Protein AF-A0A6G0UAM4-F1 (afdb_monomer)

Secondary structure (DSSP, 8-state):
-TT--EEEEEEE---TTS--EEEEEEEEHHHHHHHHHHHHTTGGGSTTTTTSPPPHHHHSS-HHHHHTTSSPPPTT--HHHHHHHHHHHHHT-SS-TTGGGHHHHHHHHHHT-SSTTHHHHHHHHHHHHTTS-HHHHHHHHHHHHHHHHHHHTHHHH---HHHHTT-

Nearest PDB structures (foldseek):
  5jd0-assembly2_B  TM=8.316E-01  e=1.879E-05  Homo sapiens
  1f7c-assembly1_A  TM=8.617E-01  e=4.188E-05  Gallus gallus
  5jcp-assembly1_B  TM=8.301E-01  e=3.955E-05  Homo sapiens
  5jcp-assembly2_A  TM=8.315E-01  e=7.858E-05  Homo sapiens
  3msx-assembly1_B  TM=8.524E-01  e=1.173E-04  Homo sapiens

Foldseek 3Di:
DPLADFDWDWDFPPDPPDGDTDIQGRAGPLLVLLLVVCVVQVVLQAACQLNDADDCVQQVDDLVCSRSVVDPDDPPDDRRSSSNSLVVSQVVPPAHLQRPCPVVLVVCCVVQVDPVSVVVNVVVVVVSVVPGDSHSRSNVVSVVVSLVVSQVSCVNRVCHPVNNVVD

Structure (mmCIF, N/CA/C/O backbone):
data_AF-A0A6G0UAM4-F1
#
_entry.id   AF-A0A6G0UAM4-F1
#
loop_
_atom_site.group_PDB
_atom_site.id
_atom_site.type_symbol
_atom_site.label_atom_id
_atom_site.label_alt_id
_atom_site.label_comp_id
_atom_site.label_asym_id
_atom_site.label_entity_id
_atom_site.label_seq_id
_atom_site.pdbx_PDB_ins_code
_atom_site.Cartn_x
_atom_site.Cartn_y
_atom_site.Cartn_z
_atom_site.occupancy
_atom_site.B_iso_or_equiv
_atom_site.auth_seq_id
_atom_site.auth_comp_id
_atom_site.auth_asym_id
_atom_site.auth_atom_id
_atom_site.pdbx_PDB_model_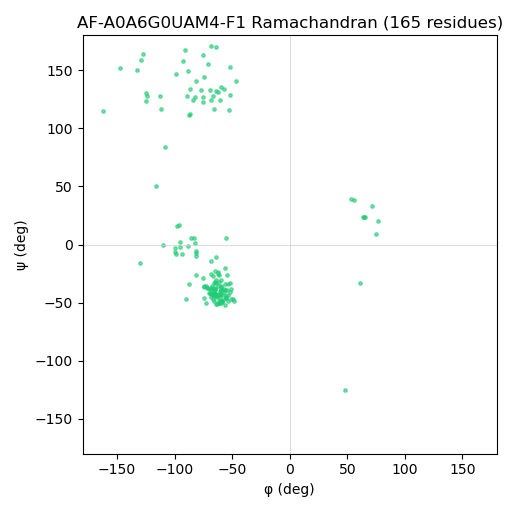num
ATOM 1 N N . MET A 1 1 ? -8.488 10.069 -6.758 1.00 68.19 1 MET A N 1
ATOM 2 C CA . MET A 1 1 ? -8.434 10.306 -5.303 1.00 68.19 1 MET A CA 1
ATOM 3 C C . MET A 1 1 ? -8.886 11.736 -5.017 1.00 68.19 1 MET A C 1
ATOM 5 O O . MET A 1 1 ? -8.127 12.529 -4.487 1.00 68.19 1 MET A O 1
ATOM 9 N N . GLU A 1 2 ? -10.095 12.105 -5.437 1.00 66.69 2 GLU A N 1
ATOM 10 C CA . GLU A 1 2 ? -10.628 13.438 -5.119 1.00 66.69 2 GLU A CA 1
ATOM 11 C C . GLU A 1 2 ? -11.196 13.408 -3.694 1.00 66.69 2 GLU A C 1
ATOM 13 O O . GLU A 1 2 ? -11.809 12.411 -3.313 1.00 66.69 2 GLU A O 1
ATOM 18 N N . ASN A 1 3 ? -10.988 14.481 -2.924 1.00 73.38 3 ASN A N 1
ATOM 19 C CA . ASN A 1 3 ? -11.489 14.657 -1.550 1.00 73.38 3 ASN A CA 1
ATOM 20 C C . ASN A 1 3 ? -10.921 13.692 -0.490 1.00 73.38 3 ASN A C 1
ATOM 22 O O . ASN A 1 3 ? -11.557 13.462 0.534 1.00 73.38 3 ASN A O 1
ATOM 26 N N . VAL A 1 4 ? -9.732 13.129 -0.716 1.00 81.75 4 VAL A N 1
ATOM 27 C CA . VAL A 1 4 ? -8.999 12.364 0.305 1.00 81.75 4 VAL A CA 1
ATOM 28 C C . VAL A 1 4 ? -8.112 13.328 1.090 1.00 81.75 4 VAL A C 1
ATOM 30 O O . VAL A 1 4 ? -7.352 14.084 0.484 1.00 81.75 4 VAL A O 1
ATOM 33 N N . SER A 1 5 ? -8.202 13.316 2.423 1.00 89.88 5 SER A N 1
ATOM 34 C CA . SER A 1 5 ? -7.263 14.057 3.273 1.00 89.88 5 SER A CA 1
ATOM 35 C C . SER A 1 5 ? -5.833 13.568 3.026 1.00 89.88 5 SER A C 1
ATOM 37 O O . SER A 1 5 ? -5.600 12.364 2.913 1.00 89.88 5 SER A O 1
ATOM 39 N N . ALA A 1 6 ? -4.875 14.486 2.898 1.00 92.56 6 ALA A N 1
ATOM 40 C CA . ALA A 1 6 ? -3.519 14.154 2.482 1.00 92.56 6 ALA A CA 1
ATOM 41 C C . ALA A 1 6 ? -2.465 15.070 3.116 1.00 92.56 6 ALA A C 1
ATOM 43 O O . ALA A 1 6 ? -2.733 16.236 3.411 1.00 92.56 6 ALA A O 1
ATOM 44 N N . TYR A 1 7 ? -1.252 14.542 3.281 1.00 92.31 7 TYR A N 1
ATOM 45 C CA . TYR A 1 7 ? -0.114 15.237 3.880 1.00 92.31 7 TYR A CA 1
ATOM 46 C C . TYR A 1 7 ? 1.131 15.142 2.998 1.00 92.31 7 TYR A C 1
ATOM 48 O O . TYR A 1 7 ? 1.265 14.244 2.167 1.00 92.31 7 TYR A O 1
ATOM 56 N N . ASN A 1 8 ? 2.064 16.069 3.202 1.00 93.69 8 ASN A N 1
ATOM 57 C CA . ASN A 1 8 ? 3.419 15.922 2.684 1.00 93.69 8 ASN A CA 1
ATOM 58 C C . ASN A 1 8 ? 4.235 15.121 3.702 1.00 93.69 8 ASN A C 1
ATOM 60 O O . ASN A 1 8 ? 4.161 15.402 4.898 1.00 93.69 8 ASN A O 1
ATOM 64 N N . VAL A 1 9 ? 4.983 14.130 3.229 1.00 92.31 9 VAL A N 1
ATOM 65 C CA . VAL A 1 9 ? 5.757 13.213 4.067 1.00 92.31 9 VAL A CA 1
ATOM 66 C C . VAL A 1 9 ? 7.202 13.234 3.610 1.00 92.31 9 VAL A C 1
ATOM 68 O O . VAL A 1 9 ? 7.489 12.943 2.451 1.00 92.31 9 VAL A O 1
ATOM 71 N N . ASP A 1 10 ? 8.102 13.550 4.529 1.00 91.44 10 ASP A N 1
ATOM 72 C CA . ASP A 1 10 ? 9.537 13.457 4.302 1.00 91.44 10 ASP A CA 1
ATOM 73 C C . ASP A 1 10 ? 9.996 12.013 4.514 1.00 91.44 10 ASP A C 1
ATOM 75 O O . ASP A 1 10 ? 9.715 11.400 5.544 1.00 91.44 10 ASP A O 1
ATOM 79 N N . VAL A 1 11 ? 10.687 11.464 3.520 1.00 84.19 11 VAL A N 1
ATOM 80 C CA . VAL A 1 11 ? 11.202 10.095 3.514 1.00 84.19 11 VAL A CA 1
ATOM 81 C C . VAL A 1 11 ? 12.706 10.151 3.270 1.00 84.19 11 VAL A C 1
ATOM 83 O O . VAL A 1 11 ? 13.157 10.778 2.313 1.00 84.19 11 VAL A O 1
ATOM 86 N N . ASP A 1 12 ? 13.489 9.496 4.123 1.00 81.12 12 ASP A N 1
ATOM 87 C CA . ASP A 1 12 ? 14.935 9.354 3.922 1.00 81.12 12 ASP A CA 1
ATOM 88 C C . ASP A 1 12 ? 15.202 8.314 2.833 1.00 81.12 12 ASP A C 1
ATOM 90 O O . ASP A 1 12 ? 14.771 7.178 2.974 1.00 81.12 12 ASP A O 1
ATOM 94 N N . THR A 1 13 ? 15.906 8.642 1.751 1.00 70.38 13 THR A N 1
ATOM 95 C CA . THR A 1 13 ? 16.193 7.670 0.688 1.00 70.38 13 THR A CA 1
ATOM 96 C C . THR A 1 13 ? 17.373 6.745 0.975 1.00 70.38 13 THR A C 1
ATOM 98 O O . THR A 1 13 ? 17.512 5.757 0.262 1.00 70.38 13 THR A O 1
ATOM 101 N N . GLY A 1 14 ? 18.164 6.984 2.026 1.00 58.97 14 GLY A N 1
ATOM 102 C CA . GLY A 1 14 ? 19.171 6.035 2.512 1.00 58.97 14 GLY A CA 1
ATOM 103 C C . GLY A 1 14 ? 20.314 5.715 1.538 1.00 58.97 14 GLY A C 1
ATOM 104 O O . GLY A 1 14 ? 20.935 4.660 1.666 1.00 58.97 14 GLY A O 1
ATOM 105 N N . ASP A 1 15 ? 20.628 6.591 0.576 1.00 53.81 15 ASP A N 1
ATOM 106 C CA . ASP A 1 15 ? 21.776 6.364 -0.308 1.00 53.81 15 ASP A CA 1
ATOM 107 C C . ASP A 1 15 ? 23.092 6.442 0.484 1.00 53.81 15 ASP A C 1
ATOM 109 O O . ASP A 1 15 ? 23.377 7.418 1.182 1.00 53.81 15 ASP A O 1
ATOM 113 N N . SER A 1 16 ? 23.911 5.393 0.341 1.00 54.56 16 SER A N 1
ATOM 114 C CA . SER A 1 16 ? 25.075 5.005 1.169 1.00 54.56 16 SER A CA 1
ATOM 115 C C . SER A 1 16 ? 26.205 6.035 1.378 1.00 54.56 16 SER A C 1
ATOM 117 O O . SER A 1 16 ? 27.229 5.708 1.981 1.00 54.56 16 SER A O 1
ATOM 119 N N . LYS A 1 17 ? 26.061 7.280 0.913 1.00 56.09 17 LYS A N 1
ATOM 120 C CA . LYS A 1 17 ? 27.040 8.362 1.119 1.00 56.09 17 LYS A CA 1
ATOM 121 C C . LYS A 1 17 ? 26.455 9.677 1.645 1.00 56.09 17 LYS A C 1
ATOM 123 O O . LYS A 1 17 ? 27.224 10.471 2.176 1.00 56.09 17 LYS A O 1
ATOM 128 N N . THR A 1 18 ? 25.139 9.888 1.578 1.00 55.47 18 THR A N 1
ATOM 129 C CA . THR A 1 18 ? 24.443 11.070 2.121 1.00 55.47 18 THR A CA 1
ATOM 130 C C . THR A 1 18 ? 22.952 10.757 2.247 1.00 55.47 18 THR A C 1
ATOM 132 O O . THR A 1 18 ? 22.288 10.587 1.224 1.00 55.47 18 THR A O 1
ATOM 135 N N . SER A 1 19 ? 22.425 10.721 3.479 1.00 56.81 19 SER A N 1
ATOM 136 C CA . SER A 1 19 ? 20.974 10.698 3.728 1.00 56.81 19 SER A CA 1
ATOM 137 C C . SER A 1 19 ? 20.346 11.867 2.970 1.00 56.81 19 SER A C 1
ATOM 139 O O . SER A 1 19 ? 20.702 13.029 3.185 1.00 56.81 19 SER A O 1
ATOM 141 N N . SER A 1 20 ? 19.506 11.539 1.993 1.00 74.44 20 SER A N 1
ATOM 142 C CA . SER A 1 20 ? 18.814 12.511 1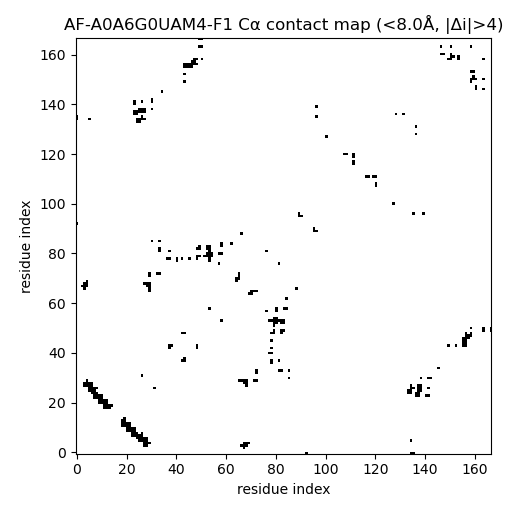.158 1.00 74.44 20 SER A CA 1
ATOM 143 C C . SER A 1 20 ? 17.341 12.416 1.506 1.00 74.44 20 SER A C 1
ATOM 145 O O . SER A 1 20 ? 16.718 11.372 1.343 1.00 74.44 20 SER A O 1
ATOM 147 N N . ILE A 1 21 ? 16.788 13.504 2.032 1.00 82.44 21 ILE A N 1
ATOM 148 C CA . ILE A 1 21 ? 15.369 13.572 2.369 1.00 82.44 21 ILE A CA 1
ATOM 149 C C . ILE A 1 21 ? 14.598 13.936 1.101 1.00 82.44 21 ILE A C 1
ATOM 151 O O . ILE A 1 21 ? 14.871 14.959 0.470 1.00 82.44 21 ILE A O 1
ATOM 155 N N . VAL A 1 22 ? 13.622 13.107 0.740 1.00 86.06 22 VAL A N 1
ATOM 156 C CA . VAL A 1 22 ? 12.679 13.362 -0.350 1.00 86.06 22 VAL A CA 1
ATOM 157 C C . VAL A 1 22 ? 11.286 13.552 0.232 1.00 86.06 22 VAL A C 1
ATOM 159 O O . VAL A 1 22 ? 10.782 12.699 0.957 1.00 86.06 22 VAL A O 1
ATOM 162 N N . THR A 1 23 ? 10.634 14.656 -0.126 1.00 91.88 23 THR A N 1
ATOM 163 C CA . THR A 1 23 ? 9.248 14.918 0.274 1.00 91.88 23 THR A CA 1
ATOM 164 C C . THR A 1 23 ? 8.274 14.304 -0.729 1.00 91.88 23 THR A C 1
ATOM 166 O O . THR A 1 23 ? 8.130 14.788 -1.857 1.00 91.88 23 THR A O 1
ATOM 169 N N . LEU A 1 24 ? 7.543 13.277 -0.305 1.00 91.69 24 LEU A N 1
ATOM 170 C CA . LEU A 1 24 ? 6.359 12.785 -1.000 1.00 91.69 24 LEU A CA 1
ATOM 171 C C . LEU A 1 24 ? 5.196 13.745 -0.747 1.00 91.69 24 LEU A C 1
ATOM 173 O O . LEU A 1 24 ? 4.883 14.068 0.397 1.00 91.69 24 LEU A O 1
ATOM 177 N N . ARG A 1 25 ? 4.549 14.215 -1.813 1.00 93.56 25 ARG A N 1
ATOM 178 C CA . ARG A 1 25 ? 3.453 15.188 -1.717 1.00 93.56 25 ARG A CA 1
ATOM 179 C C . ARG A 1 25 ? 2.094 14.511 -1.805 1.00 93.56 25 ARG A C 1
ATOM 181 O O . ARG A 1 25 ? 1.939 13.552 -2.553 1.00 93.56 25 ARG A O 1
ATOM 188 N N . GLU A 1 26 ? 1.112 15.064 -1.096 1.00 94.50 26 GLU A N 1
ATOM 189 C CA . GLU A 1 26 ? -0.288 14.608 -1.120 1.00 94.50 26 GLU A CA 1
ATOM 190 C C . GLU A 1 26 ? -0.465 13.102 -0.831 1.00 94.50 26 GLU A C 1
ATOM 192 O O . GLU A 1 26 ? -1.313 12.431 -1.425 1.00 94.50 26 GLU A O 1
ATOM 197 N N . VAL A 1 27 ? 0.313 12.561 0.105 1.00 95.88 27 VAL A N 1
ATOM 198 C CA . VAL A 1 27 ? 0.149 11.185 0.579 1.00 95.88 27 VAL A CA 1
ATOM 199 C C . VAL A 1 27 ? -1.170 11.080 1.360 1.00 95.88 27 VAL A C 1
ATOM 201 O O . VAL A 1 27 ? -1.348 11.832 2.322 1.00 95.88 27 VAL A O 1
ATOM 204 N N . PRO A 1 28 ? -2.090 10.165 0.998 1.00 95.94 28 PRO A N 1
ATOM 205 C CA . PRO A 1 28 ? -3.337 9.953 1.731 1.00 95.94 28 PRO A CA 1
ATOM 206 C C . PRO A 1 28 ? -3.119 9.734 3.232 1.00 95.94 28 PRO A C 1
ATOM 208 O O . PRO A 1 28 ? -2.356 8.850 3.632 1.00 95.94 28 PRO A O 1
ATOM 211 N N . SER A 1 29 ? -3.834 10.492 4.065 1.00 95.44 29 SER A N 1
ATOM 212 C CA . SER A 1 29 ? -3.746 10.423 5.529 1.00 95.44 29 SER A CA 1
ATOM 213 C C . SER A 1 29 ? -4.021 9.019 6.060 1.00 95.44 29 SER A C 1
ATOM 215 O O . SER A 1 29 ? -3.316 8.550 6.950 1.00 95.44 29 SER A O 1
ATOM 217 N N . PHE A 1 30 ? -4.985 8.321 5.452 1.00 96.06 30 PHE A N 1
ATOM 218 C CA . PHE A 1 30 ? -5.298 6.930 5.757 1.00 96.06 30 PHE A CA 1
ATOM 219 C C . PHE A 1 30 ? -4.074 6.015 5.632 1.00 96.06 30 PHE A C 1
ATOM 221 O O . PHE A 1 30 ? -3.854 5.187 6.509 1.00 96.06 30 PHE A O 1
ATOM 228 N N . LEU A 1 31 ? -3.264 6.152 4.573 1.00 97.38 31 LEU A N 1
ATOM 229 C CA . LEU A 1 31 ? -2.083 5.302 4.392 1.00 97.38 31 LEU A CA 1
ATOM 230 C C . LEU A 1 31 ? -1.054 5.565 5.491 1.00 97.38 31 LEU A C 1
ATOM 232 O O . LEU A 1 31 ? -0.510 4.617 6.049 1.00 97.38 31 LEU A O 1
ATOM 236 N N . ILE A 1 32 ? -0.840 6.834 5.840 1.00 96.75 32 ILE A N 1
ATOM 237 C CA . ILE A 1 32 ? 0.078 7.228 6.915 1.00 96.75 32 ILE A CA 1
ATOM 238 C C . ILE A 1 32 ? -0.383 6.639 8.252 1.00 96.75 32 ILE A C 1
ATOM 240 O O . ILE A 1 32 ? 0.409 6.014 8.956 1.00 96.75 32 ILE A O 1
ATOM 244 N N . GLU A 1 33 ? -1.666 6.782 8.592 1.00 97.06 33 GLU A N 1
ATOM 245 C CA . GLU A 1 33 ? -2.232 6.222 9.822 1.00 97.06 33 GLU A CA 1
ATOM 246 C C . GLU A 1 33 ? -2.167 4.688 9.833 1.00 97.06 33 GLU A C 1
ATOM 248 O O . GLU A 1 33 ? -1.756 4.089 10.828 1.00 97.06 33 GLU A O 1
ATOM 253 N N . ALA A 1 34 ? -2.537 4.043 8.725 1.00 97.62 34 ALA A N 1
ATOM 254 C CA . ALA A 1 34 ? -2.565 2.591 8.597 1.00 97.62 34 ALA A CA 1
ATOM 255 C C . ALA A 1 34 ? -1.177 1.987 8.791 1.00 97.62 34 ALA A C 1
ATOM 257 O O . ALA A 1 34 ? -1.001 1.086 9.613 1.00 97.62 34 ALA A O 1
ATOM 258 N N . PHE A 1 35 ? -0.180 2.507 8.081 1.00 97.69 35 PHE A N 1
ATOM 259 C CA . PHE A 1 35 ? 1.181 2.023 8.214 1.00 97.69 35 PHE A CA 1
ATOM 260 C C . PHE A 1 35 ? 1.763 2.370 9.595 1.00 97.69 35 PHE A C 1
ATOM 262 O O . PHE A 1 35 ? 2.281 1.472 10.257 1.00 97.69 35 PHE A O 1
ATOM 269 N N . SER A 1 36 ? 1.549 3.588 10.121 1.00 96.44 36 SER A N 1
ATOM 270 C CA . SER A 1 36 ? 1.896 3.951 11.512 1.00 96.44 36 SER A CA 1
ATOM 271 C C . SER A 1 36 ? 1.371 2.927 12.523 1.00 96.44 36 SER A C 1
ATOM 273 O O . SER A 1 36 ? 2.118 2.428 13.368 1.00 96.44 36 SER A O 1
ATOM 275 N N . ARG A 1 37 ? 0.101 2.531 12.392 1.00 97.19 37 ARG A N 1
ATOM 276 C CA . ARG A 1 37 ? -0.524 1.507 13.235 1.00 97.19 37 ARG A CA 1
ATOM 277 C C . ARG A 1 37 ? 0.097 0.126 13.052 1.00 97.19 37 ARG A C 1
ATOM 279 O O . ARG A 1 37 ? 0.235 -0.577 14.049 1.00 97.19 37 ARG A O 1
ATOM 286 N N . ILE A 1 38 ? 0.476 -0.264 11.834 1.00 97.38 38 ILE A N 1
ATOM 287 C CA . ILE A 1 38 ? 1.186 -1.526 11.580 1.00 97.38 38 ILE A CA 1
ATOM 288 C C . ILE A 1 38 ? 2.506 -1.555 12.360 1.00 97.38 38 ILE A C 1
ATOM 290 O O . ILE A 1 38 ? 2.734 -2.518 13.091 1.00 97.38 38 ILE A O 1
ATOM 294 N N . TRP A 1 39 ? 3.335 -0.508 12.288 1.00 95.94 39 TRP A N 1
ATOM 295 C CA . TRP A 1 39 ? 4.598 -0.474 13.040 1.00 95.94 39 TRP A CA 1
ATOM 296 C C . TRP A 1 39 ? 4.381 -0.434 14.555 1.00 95.94 39 TRP A C 1
ATOM 298 O O . TRP A 1 39 ? 5.046 -1.169 15.279 1.00 95.94 39 TRP A O 1
ATOM 308 N N . CYS A 1 40 ? 3.406 0.336 15.052 1.00 96.56 40 CYS A N 1
ATOM 309 C CA . CYS A 1 40 ? 3.077 0.352 16.484 1.00 96.56 40 CYS A CA 1
ATOM 310 C C . CYS A 1 40 ? 2.593 -1.003 17.026 1.00 96.56 40 CYS A C 1
ATOM 312 O O . CYS A 1 40 ? 2.655 -1.229 18.232 1.00 96.56 40 CYS A O 1
ATOM 314 N N . LEU A 1 41 ? 2.070 -1.880 16.167 1.00 96.25 41 LEU A N 1
ATOM 315 C CA . LEU A 1 41 ? 1.601 -3.220 16.524 1.00 96.25 41 LEU A CA 1
ATOM 316 C C . LEU A 1 41 ? 2.654 -4.311 16.265 1.00 96.25 41 LEU A C 1
ATOM 318 O O . LEU A 1 41 ? 2.291 -5.485 16.204 1.00 96.25 41 LEU A O 1
ATOM 322 N N . ASP A 1 42 ? 3.929 -3.946 16.089 1.00 94.31 42 ASP A N 1
ATOM 323 C CA . ASP A 1 42 ? 5.009 -4.874 15.726 1.00 94.31 42 ASP A CA 1
ATOM 324 C C . ASP A 1 42 ? 4.707 -5.665 14.433 1.00 94.31 42 ASP A C 1
ATOM 326 O O . ASP A 1 42 ? 5.031 -6.847 14.304 1.00 94.31 42 ASP A O 1
ATOM 330 N N . GLY A 1 43 ? 4.083 -5.014 13.444 1.00 91.38 43 GLY A N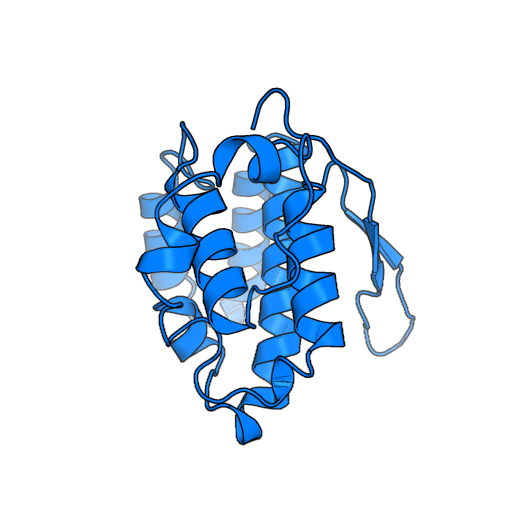 1
ATOM 331 C CA . GLY A 1 43 ? 3.644 -5.643 12.197 1.00 91.38 43 GLY A CA 1
ATOM 332 C C . GLY A 1 43 ? 4.738 -6.405 11.448 1.00 91.38 43 GLY A C 1
ATOM 333 O O . GLY A 1 43 ? 4.461 -7.470 10.903 1.00 91.38 43 GLY A O 1
ATOM 334 N N . CYS A 1 44 ? 5.989 -5.939 11.502 1.00 89.44 44 CYS A N 1
ATOM 335 C CA . CYS A 1 44 ? 7.136 -6.619 10.888 1.00 89.44 44 CYS A CA 1
ATOM 336 C C . CYS A 1 44 ? 7.443 -7.997 11.505 1.00 89.44 44 CYS A C 1
ATOM 338 O O . CYS A 1 44 ? 8.220 -8.758 10.950 1.00 89.44 44 CYS A O 1
ATOM 340 N N . LYS A 1 45 ? 6.836 -8.366 12.638 1.00 92.44 45 LYS A N 1
ATOM 341 C CA . LYS A 1 45 ? 6.970 -9.705 13.239 1.00 92.44 45 LYS A CA 1
ATOM 342 C C . LYS A 1 45 ? 5.780 -10.615 12.929 1.00 92.44 45 LYS A C 1
ATOM 344 O O . LYS A 1 45 ? 5.763 -11.773 13.343 1.00 92.44 45 LYS A O 1
ATOM 349 N N . ILE A 1 46 ? 4.763 -10.105 12.234 1.00 95.69 46 ILE A N 1
ATOM 350 C CA . ILE A 1 46 ? 3.521 -10.829 11.971 1.00 95.69 46 ILE A CA 1
ATOM 351 C C . ILE A 1 46 ? 3.658 -11.674 10.706 1.00 95.69 46 ILE A C 1
ATOM 353 O O . ILE A 1 46 ? 3.723 -11.170 9.587 1.00 95.69 46 ILE A O 1
ATOM 357 N N . GLU A 1 47 ? 3.641 -12.991 10.891 1.00 95.31 47 GLU A N 1
ATOM 358 C CA . GLU A 1 47 ? 3.796 -13.968 9.817 1.00 95.31 47 GLU A CA 1
ATOM 359 C C . GLU A 1 47 ? 2.698 -13.851 8.747 1.00 95.31 47 GLU A C 1
ATOM 361 O O . GLU A 1 47 ? 1.499 -13.973 9.028 1.00 95.31 47 GLU A O 1
ATOM 366 N N . GLY A 1 48 ? 3.109 -13.680 7.488 1.00 94.75 48 GLY A N 1
ATOM 367 C CA . GLY A 1 48 ? 2.198 -13.497 6.363 1.00 94.75 48 GLY A CA 1
ATOM 368 C C . GLY A 1 48 ? 1.487 -12.142 6.354 1.00 94.75 48 GLY A C 1
ATOM 369 O O . GLY A 1 48 ? 0.329 -12.083 5.933 1.00 94.75 48 GLY A O 1
ATOM 370 N N . ILE A 1 49 ? 2.136 -11.073 6.832 1.00 96.44 49 ILE A N 1
ATOM 371 C CA . ILE A 1 49 ? 1.683 -9.686 6.640 1.00 96.44 49 ILE A CA 1
ATOM 372 C C . ILE A 1 49 ? 1.300 -9.439 5.166 1.00 96.44 49 ILE A C 1
ATOM 374 O O . ILE A 1 49 ? 1.923 -9.984 4.262 1.00 96.44 49 ILE A O 1
ATOM 378 N N . PHE A 1 50 ? 0.224 -8.690 4.909 1.00 96.38 50 PHE A N 1
ATOM 379 C CA . PHE A 1 50 ? -0.415 -8.519 3.588 1.00 96.38 50 PHE A CA 1
ATOM 380 C C . PHE A 1 50 ? -0.987 -9.780 2.902 1.00 96.38 50 PHE A C 1
ATOM 382 O O . PHE A 1 50 ? -2.033 -9.674 2.258 1.00 96.38 50 PHE A O 1
ATOM 389 N N . ARG A 1 51 ? -0.392 -10.968 3.074 1.00 96.25 51 ARG A N 1
ATOM 390 C CA . ARG A 1 51 ? -0.878 -12.244 2.512 1.00 96.25 51 ARG A CA 1
ATOM 391 C C . ARG A 1 51 ? -2.124 -12.764 3.219 1.00 96.25 51 ARG A C 1
ATOM 393 O O . ARG A 1 51 ? -3.080 -13.161 2.564 1.00 96.25 51 ARG A O 1
ATOM 400 N N . LYS A 1 52 ? -2.100 -12.834 4.553 1.00 95.12 52 LYS A N 1
ATOM 401 C CA . LYS A 1 52 ? -3.242 -13.317 5.342 1.00 95.12 52 LYS A CA 1
ATOM 402 C C . LYS A 1 52 ? -4.307 -12.221 5.411 1.00 95.12 52 LYS A C 1
ATOM 404 O O . LYS A 1 52 ? -3.992 -11.069 5.708 1.00 95.12 52 LYS A O 1
ATOM 409 N N . GLU A 1 53 ? -5.557 -12.599 5.164 1.00 92.31 53 GLU A N 1
ATOM 410 C CA . GLU A 1 53 ? -6.695 -11.687 5.273 1.00 92.31 53 GLU A CA 1
ATOM 411 C C . GLU A 1 53 ? -7.057 -11.398 6.731 1.00 92.31 53 GLU A C 1
ATOM 413 O O . GLU A 1 53 ? -7.005 -12.275 7.599 1.00 92.31 53 GLU A O 1
ATOM 418 N N . GLY A 1 54 ? -7.471 -10.158 6.987 1.00 91.00 54 GLY A N 1
ATOM 419 C CA . GLY A 1 54 ? -8.125 -9.777 8.229 1.00 91.00 54 GLY A CA 1
ATOM 420 C C . GLY A 1 54 ? -9.473 -10.470 8.422 1.00 91.00 54 GLY A C 1
ATOM 421 O O . GLY A 1 54 ? -10.043 -11.086 7.518 1.00 91.00 54 GLY A O 1
ATOM 422 N N . ALA A 1 55 ? -10.031 -10.341 9.622 1.00 90.88 55 ALA A N 1
ATOM 423 C CA . ALA A 1 55 ? -11.336 -10.907 9.919 1.00 90.88 55 ALA A CA 1
ATOM 424 C C . ALA A 1 55 ? -12.413 -10.201 9.090 1.00 90.88 55 ALA A C 1
ATOM 426 O O . ALA A 1 55 ? -12.692 -9.020 9.305 1.00 90.88 55 ALA A O 1
ATOM 427 N N . ALA A 1 56 ? -13.081 -10.950 8.209 1.00 85.06 56 ALA A N 1
ATOM 428 C CA . ALA A 1 56 ? -14.129 -10.422 7.336 1.00 85.06 56 ALA A CA 1
ATOM 429 C C . ALA A 1 56 ? -15.200 -9.635 8.109 1.00 85.06 56 ALA A C 1
ATOM 431 O O . ALA A 1 56 ? -15.636 -8.588 7.653 1.00 85.06 56 ALA A O 1
ATOM 432 N N . ALA A 1 57 ? -15.578 -10.082 9.311 1.00 83.00 57 ALA A N 1
ATOM 433 C CA . ALA A 1 57 ? -16.541 -9.373 10.155 1.00 83.00 57 ALA A CA 1
ATOM 434 C C . ALA A 1 57 ? -16.102 -7.944 10.536 1.00 83.00 57 ALA A C 1
ATOM 436 O O . ALA A 1 57 ? -16.956 -7.081 10.703 1.00 83.00 57 ALA A O 1
ATOM 437 N N . ARG A 1 58 ? -14.791 -7.681 10.660 1.00 83.19 58 ARG A N 1
ATOM 438 C CA . ARG A 1 58 ? -14.245 -6.346 10.957 1.00 83.19 58 ARG A CA 1
ATOM 439 C C . ARG A 1 58 ? -14.002 -5.523 9.695 1.00 83.19 58 ARG A C 1
ATOM 441 O O . ARG A 1 58 ? -14.169 -4.313 9.725 1.00 83.19 58 ARG A O 1
ATOM 448 N N . THR A 1 59 ? -13.622 -6.159 8.588 1.00 81.50 59 THR A N 1
ATOM 449 C CA . THR A 1 59 ? -13.131 -5.451 7.394 1.00 81.50 59 THR A CA 1
ATOM 450 C C . THR A 1 59 ? -14.205 -5.142 6.343 1.00 81.50 59 THR A C 1
ATOM 452 O O . THR A 1 59 ? -13.922 -4.408 5.388 1.00 81.50 59 THR A O 1
ATOM 455 N N . LYS A 1 60 ? -15.430 -5.671 6.494 1.00 77.12 60 LYS A N 1
ATOM 456 C CA . LYS A 1 60 ? -16.495 -5.610 5.474 1.00 77.12 60 LYS A CA 1
ATOM 457 C C . LYS A 1 60 ? -17.132 -4.230 5.301 1.00 77.12 60 LYS A C 1
ATOM 459 O O . LYS A 1 60 ? -17.439 -3.854 4.169 1.00 77.12 60 LYS A O 1
ATOM 464 N N . GLU A 1 61 ? -17.291 -3.460 6.371 1.00 78.44 61 GLU A N 1
ATOM 465 C CA . GLU A 1 61 ? -18.082 -2.220 6.378 1.00 78.44 61 GLU A CA 1
ATOM 466 C C . GLU A 1 61 ? -17.286 -1.023 6.921 1.00 78.44 61 GLU A C 1
ATOM 468 O O . GLU A 1 61 ? -16.224 -1.191 7.514 1.00 78.44 61 GLU A O 1
ATOM 473 N N . GLY A 1 62 ? -17.784 0.193 6.674 1.00 79.19 62 GLY A N 1
ATOM 474 C CA . GLY A 1 62 ? -17.264 1.421 7.292 1.00 79.19 62 GLY A CA 1
ATOM 475 C C . GLY A 1 62 ? -15.931 1.953 6.754 1.00 79.19 62 GLY A C 1
ATOM 476 O O . GLY A 1 62 ? -15.379 2.882 7.328 1.00 79.19 62 GLY A O 1
ATOM 477 N N . SER A 1 63 ? -15.399 1.413 5.653 1.00 83.94 63 SER A N 1
ATOM 478 C CA . SER A 1 63 ? -14.060 1.797 5.186 1.00 83.94 63 SER A CA 1
ATOM 479 C C . SER A 1 63 ? -13.994 3.175 4.515 1.00 83.94 63 SER A C 1
ATOM 481 O O . SER A 1 63 ? -12.959 3.823 4.577 1.00 83.94 63 SER A O 1
ATOM 483 N N . LEU A 1 64 ? -15.075 3.650 3.880 1.00 88.50 64 LEU A N 1
ATOM 484 C CA . LEU A 1 64 ? -15.050 4.900 3.103 1.00 88.50 64 LEU A CA 1
ATOM 485 C C . LEU A 1 64 ? -14.768 6.154 3.952 1.00 88.50 64 LEU A C 1
ATOM 487 O O . LEU A 1 64 ? -13.851 6.885 3.580 1.00 88.50 64 LEU A O 1
ATOM 491 N N . PRO A 1 65 ? -15.471 6.418 5.076 1.00 91.00 65 PRO A N 1
ATOM 492 C CA . PRO A 1 65 ? -15.147 7.562 5.934 1.00 91.00 65 PRO A CA 1
ATOM 493 C C . PRO A 1 65 ? -13.682 7.558 6.381 1.00 91.00 65 PRO A C 1
ATOM 495 O O . PRO A 1 65 ? -13.028 8.598 6.354 1.00 91.00 65 PRO A O 1
ATOM 498 N N . VAL A 1 66 ? -13.141 6.378 6.692 1.00 92.69 66 VAL A N 1
ATOM 499 C CA . VAL A 1 66 ? -11.736 6.212 7.077 1.00 92.69 66 VAL A CA 1
ATOM 500 C C . VAL A 1 66 ? -10.790 6.482 5.905 1.00 92.69 66 VAL A C 1
ATOM 502 O O . VAL A 1 66 ? -9.826 7.227 6.046 1.00 92.69 66 VAL A O 1
ATOM 505 N N . PHE A 1 67 ? -11.081 5.953 4.716 1.00 92.75 67 PHE A N 1
ATOM 506 C CA . PHE A 1 67 ? -10.267 6.158 3.511 1.00 92.75 67 PHE A CA 1
ATOM 507 C C . PHE A 1 67 ? -10.185 7.625 3.081 1.00 92.75 67 PHE A C 1
ATOM 509 O O . PHE A 1 67 ? -9.162 8.044 2.543 1.00 92.75 67 PHE A O 1
ATOM 516 N N . PHE A 1 68 ? -11.239 8.407 3.322 1.00 90.06 68 PHE A N 1
ATOM 517 C CA . PHE A 1 68 ? -11.237 9.852 3.082 1.00 90.06 68 PHE A CA 1
ATOM 518 C C . PHE A 1 68 ? -10.588 10.657 4.222 1.00 90.06 68 PHE A C 1
ATOM 520 O O . PHE A 1 68 ? -10.367 11.858 4.066 1.00 90.06 68 PHE A O 1
ATOM 527 N N . GLY A 1 69 ? -10.249 10.012 5.342 1.00 89.50 69 GLY A N 1
ATOM 528 C CA . GLY A 1 69 ? -9.690 10.652 6.533 1.00 89.50 69 GLY A CA 1
ATOM 529 C C . GLY A 1 69 ? -10.724 11.395 7.383 1.00 89.50 69 GLY A C 1
ATOM 530 O O . GLY A 1 69 ? -10.351 12.280 8.148 1.00 89.50 69 GLY A O 1
ATOM 531 N N . ALA A 1 70 ? -12.013 11.076 7.233 1.00 90.75 70 ALA A N 1
ATOM 532 C CA . ALA A 1 70 ? -13.095 11.633 8.045 1.00 90.75 70 ALA A CA 1
ATOM 533 C C . ALA A 1 70 ? -13.240 10.918 9.401 1.00 90.75 70 ALA A C 1
ATOM 535 O O . ALA A 1 70 ? -13.706 11.518 10.366 1.00 90.75 70 ALA A O 1
ATOM 536 N N . GLU A 1 71 ? -12.824 9.654 9.478 1.00 93.00 71 GLU A N 1
ATOM 537 C CA . GLU A 1 71 ? -12.821 8.846 10.700 1.00 93.00 71 GLU A CA 1
ATOM 538 C C . GLU A 1 71 ? -11.467 8.140 10.874 1.00 93.00 71 GLU A C 1
ATOM 540 O O . GLU A 1 71 ? -10.819 7.824 9.876 1.00 93.00 71 GLU A O 1
ATOM 545 N N . PRO A 1 72 ? -11.023 7.877 12.116 1.00 93.12 72 PRO A N 1
ATOM 546 C CA . PRO A 1 72 ? -9.800 7.121 12.362 1.00 93.12 72 PRO A CA 1
ATOM 547 C C . PRO A 1 72 ? -10.004 5.620 12.124 1.00 93.12 72 PRO A C 1
ATOM 549 O O . PRO A 1 72 ? -11.125 5.103 12.169 1.00 93.12 72 PRO A O 1
ATOM 552 N N . ILE A 1 73 ? -8.906 4.882 11.975 1.00 94.38 73 ILE A N 1
ATOM 553 C CA . ILE A 1 73 ? -8.938 3.419 11.919 1.00 94.38 73 ILE A CA 1
ATOM 554 C C . ILE A 1 73 ? -9.449 2.871 13.268 1.00 94.38 73 ILE A C 1
ATOM 556 O O . ILE A 1 73 ? -8.946 3.265 14.329 1.00 94.38 73 ILE A O 1
ATOM 560 N N . PRO A 1 74 ? -10.418 1.932 13.281 1.00 94.44 74 PRO A N 1
ATOM 561 C CA . PRO A 1 74 ? -10.946 1.387 14.525 1.00 94.44 74 PRO A CA 1
ATOM 562 C C . PRO A 1 74 ? -9.853 0.759 15.400 1.00 94.44 74 PRO A C 1
ATOM 564 O O . PRO A 1 74 ? -9.027 -0.035 14.950 1.00 94.44 74 PRO A O 1
ATOM 567 N N . LYS A 1 75 ? -9.864 1.077 16.698 1.00 93.06 75 LYS A N 1
ATOM 568 C CA . LYS A 1 75 ? -8.789 0.691 17.636 1.00 93.06 75 LYS A CA 1
ATOM 569 C C . LYS A 1 75 ? -8.609 -0.821 17.804 1.00 93.06 75 LYS A C 1
ATOM 571 O O . LYS A 1 75 ? -7.525 -1.266 18.166 1.00 93.06 75 LYS A O 1
ATOM 576 N N . ASN A 1 76 ? -9.666 -1.595 17.570 1.00 92.94 76 ASN A N 1
ATOM 577 C CA . ASN A 1 76 ? -9.676 -3.053 17.675 1.00 92.94 76 ASN A CA 1
ATOM 578 C C . ASN A 1 76 ? -9.137 -3.765 16.421 1.00 92.94 76 ASN A C 1
ATOM 580 O O . ASN A 1 76 ? -9.150 -4.996 16.383 1.00 92.94 76 ASN A O 1
ATOM 584 N N . PHE A 1 77 ? -8.701 -3.027 15.397 1.00 94.88 77 PHE A N 1
ATOM 585 C CA . PHE A 1 77 ? -8.090 -3.613 14.209 1.00 94.88 77 PHE A CA 1
ATOM 586 C C . PHE A 1 77 ? -6.717 -4.200 14.524 1.00 94.88 77 PHE A C 1
ATOM 588 O O . PHE A 1 77 ? -5.869 -3.553 15.144 1.00 94.88 77 PHE A O 1
ATOM 595 N N . LEU A 1 78 ? -6.506 -5.425 14.047 1.00 96.12 78 LEU A N 1
ATOM 596 C CA . LEU A 1 78 ? -5.223 -6.115 14.054 1.00 96.12 78 LEU A CA 1
ATOM 597 C C . LEU A 1 78 ? -4.460 -5.828 12.756 1.00 96.12 78 LEU A C 1
ATOM 599 O O . LEU A 1 78 ? -5.036 -5.366 11.772 1.00 96.12 78 LEU A O 1
ATOM 603 N N . VAL A 1 79 ? -3.171 -6.177 12.725 1.00 97.06 79 VAL A N 1
ATOM 604 C CA . VAL A 1 79 ? -2.282 -5.948 11.570 1.00 97.06 79 VAL A CA 1
ATOM 605 C C . VAL A 1 79 ? -2.886 -6.462 10.258 1.00 97.06 79 VAL A C 1
ATOM 607 O O . VAL A 1 79 ? -2.928 -5.720 9.280 1.00 97.06 79 VAL A O 1
ATOM 610 N N . HIS A 1 80 ? -3.431 -7.683 10.235 1.00 97.12 80 HIS A N 1
ATOM 611 C CA . HIS A 1 80 ? -4.059 -8.236 9.028 1.00 97.12 80 HIS A CA 1
ATOM 612 C C . HIS A 1 80 ? -5.324 -7.478 8.593 1.00 97.12 80 HIS A C 1
ATOM 614 O O . HIS A 1 80 ? -5.557 -7.337 7.397 1.00 97.12 80 HIS A O 1
ATOM 620 N N . ASP A 1 81 ? -6.109 -6.934 9.529 1.00 96.44 81 ASP A N 1
ATOM 621 C CA . ASP A 1 81 ? -7.288 -6.125 9.186 1.00 96.44 81 ASP A CA 1
ATOM 622 C C . ASP A 1 81 ? -6.873 -4.821 8.502 1.00 96.44 81 ASP A C 1
ATOM 624 O O . ASP A 1 81 ? -7.450 -4.436 7.483 1.00 96.44 81 ASP A O 1
ATOM 628 N N . ILE A 1 82 ? -5.830 -4.178 9.036 1.00 96.88 82 ILE A N 1
ATOM 629 C CA . ILE A 1 82 ? -5.258 -2.953 8.473 1.00 96.88 82 ILE A CA 1
ATOM 630 C C . ILE A 1 82 ? -4.679 -3.240 7.082 1.00 96.88 82 ILE A C 1
ATOM 632 O O . ILE A 1 82 ? -4.960 -2.499 6.144 1.00 96.88 82 ILE A O 1
ATOM 636 N N . CYS A 1 83 ? -3.953 -4.351 6.912 1.00 97.06 83 CYS A N 1
ATOM 637 C CA . CYS A 1 83 ? -3.436 -4.778 5.608 1.00 97.06 83 CYS A CA 1
ATOM 638 C C . CYS A 1 83 ? -4.566 -4.980 4.585 1.00 97.06 83 CYS A C 1
ATOM 640 O O . CYS A 1 83 ? -4.492 -4.456 3.473 1.00 97.06 83 CYS A O 1
ATOM 642 N N . SER A 1 84 ? -5.640 -5.689 4.955 1.00 95.81 84 SER A N 1
ATOM 643 C CA . SER A 1 84 ? -6.812 -5.864 4.086 1.00 95.81 84 SER A CA 1
ATOM 644 C C . SER A 1 84 ? -7.455 -4.523 3.715 1.00 95.81 84 SER A C 1
ATOM 646 O O . SER A 1 84 ? -7.919 -4.361 2.585 1.00 95.81 84 SER A O 1
ATOM 648 N N . TRP A 1 85 ? -7.464 -3.544 4.624 1.00 96.00 85 TRP A N 1
ATOM 649 C CA . TRP A 1 85 ? -7.958 -2.193 4.347 1.00 96.00 85 TRP A CA 1
ATOM 650 C C . TRP A 1 85 ? -7.041 -1.375 3.439 1.00 96.00 85 TRP A C 1
ATOM 652 O O . TRP A 1 85 ? -7.558 -0.703 2.553 1.00 96.00 85 TRP A O 1
ATOM 662 N N . ILE A 1 86 ? -5.718 -1.484 3.565 1.00 96.50 86 ILE A N 1
ATOM 663 C CA . ILE A 1 86 ? -4.775 -0.879 2.608 1.00 96.50 86 ILE A CA 1
ATOM 664 C C . ILE A 1 86 ? -5.023 -1.447 1.205 1.00 96.50 86 ILE A C 1
ATOM 666 O O . ILE A 1 86 ? -5.210 -0.689 0.255 1.00 96.50 86 ILE A O 1
ATOM 670 N N . LYS A 1 87 ? -5.127 -2.776 1.066 1.00 94.69 87 LYS A N 1
ATOM 671 C CA . LYS A 1 87 ? -5.438 -3.417 -0.226 1.00 94.69 87 LYS A CA 1
ATOM 672 C C . LYS A 1 87 ? -6.783 -2.950 -0.783 1.00 94.69 87 LYS A C 1
ATOM 674 O O . LYS A 1 87 ? -6.911 -2.656 -1.970 1.00 94.69 87 LYS A O 1
ATOM 679 N N . ARG A 1 88 ? -7.795 -2.849 0.081 1.00 93.31 88 ARG A N 1
ATOM 680 C CA . ARG A 1 88 ? -9.126 -2.361 -0.289 1.00 93.31 88 ARG A CA 1
ATOM 681 C C . AR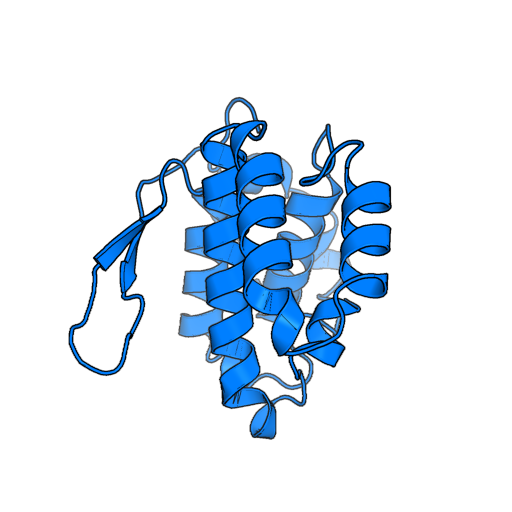G A 1 88 ? -9.113 -0.894 -0.721 1.00 93.31 88 ARG A C 1
ATOM 683 O O . ARG A 1 88 ? -9.788 -0.575 -1.688 1.00 93.31 88 ARG A O 1
ATOM 690 N N . PHE A 1 89 ? -8.334 -0.034 -0.070 1.00 93.94 89 PHE A N 1
ATOM 691 C CA . PHE A 1 89 ? -8.198 1.375 -0.443 1.00 93.94 89 PHE A CA 1
ATOM 692 C C . PHE A 1 89 ? -7.765 1.537 -1.902 1.00 93.94 89 PHE A C 1
ATOM 694 O O . PHE A 1 89 ? -8.383 2.306 -2.632 1.00 93.94 89 PHE A O 1
ATOM 701 N N . PHE A 1 90 ? -6.759 0.776 -2.348 1.00 93.12 90 PHE A N 1
ATOM 702 C CA . PHE A 1 90 ? -6.303 0.812 -3.741 1.00 93.12 90 PHE A CA 1
ATOM 703 C C . PHE A 1 90 ? -7.262 0.112 -4.711 1.00 93.12 90 PHE A C 1
ATOM 705 O O . PHE A 1 90 ? -7.447 0.584 -5.833 1.00 93.12 90 PHE A O 1
ATOM 712 N N . ARG A 1 91 ? -7.893 -0.990 -4.289 1.00 90.56 91 ARG A N 1
ATOM 713 C CA . ARG A 1 91 ? -8.852 -1.740 -5.115 1.00 90.56 91 ARG A CA 1
ATOM 714 C C . ARG A 1 91 ? -10.146 -0.968 -5.375 1.00 90.56 91 ARG A C 1
ATOM 716 O O . ARG A 1 91 ? -10.680 -1.040 -6.476 1.00 90.56 91 ARG A O 1
ATOM 723 N N . ASP A 1 92 ? -10.638 -0.236 -4.381 1.00 89.25 92 ASP A N 1
ATOM 724 C CA . ASP A 1 92 ? -11.916 0.481 -4.447 1.00 89.25 92 ASP A CA 1
ATOM 725 C C . ASP A 1 92 ? -11.763 1.879 -5.096 1.00 89.25 92 ASP A C 1
ATOM 727 O O . ASP A 1 92 ? -12.721 2.656 -5.157 1.00 89.25 92 ASP A O 1
ATOM 731 N N . LEU A 1 93 ? -10.574 2.228 -5.611 1.00 85.44 93 LEU A N 1
ATOM 732 C CA . LEU A 1 93 ? -10.380 3.463 -6.369 1.00 85.44 93 LEU A CA 1
ATOM 733 C C . LEU A 1 93 ? -11.246 3.456 -7.636 1.00 85.44 93 LEU A C 1
ATOM 735 O O . LEU A 1 93 ? -11.186 2.536 -8.447 1.00 85.44 93 LEU A O 1
ATOM 739 N N . LYS A 1 94 ? -11.976 4.556 -7.873 1.00 83.44 94 LYS A N 1
ATOM 740 C CA . LYS A 1 94 ? -12.782 4.754 -9.098 1.00 83.44 94 LYS A CA 1
ATOM 741 C C . LYS A 1 94 ? -11.979 4.528 -10.386 1.00 83.44 94 LYS A C 1
ATOM 743 O O . LYS A 1 94 ? -12.532 4.105 -11.395 1.00 83.44 94 LYS A O 1
ATOM 748 N N . GLN A 1 95 ? -10.692 4.861 -10.357 1.00 81.38 95 GLN A N 1
ATOM 749 C CA . GLN A 1 95 ? -9.732 4.489 -11.387 1.00 81.38 95 GLN A CA 1
ATOM 750 C C . GLN A 1 95 ? -8.573 3.765 -10.698 1.00 81.38 95 GLN A C 1
ATOM 752 O O . GLN A 1 95 ? -8.052 4.323 -9.728 1.00 81.38 95 GLN A O 1
ATOM 757 N N . PRO A 1 96 ? -8.151 2.580 -11.182 1.00 84.44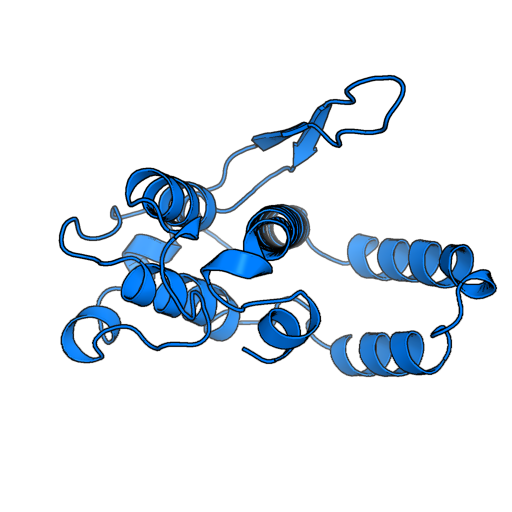 96 PRO A N 1
ATOM 758 C CA . PRO A 1 96 ? -6.985 1.886 -10.648 1.00 84.44 96 PRO A CA 1
ATOM 759 C C . PRO A 1 96 ? -5.764 2.803 -10.603 1.00 84.44 96 PRO A C 1
ATOM 761 O O . PRO A 1 96 ? -5.638 3.709 -11.433 1.00 84.44 96 PRO A O 1
ATOM 764 N N . LEU A 1 97 ? -4.841 2.541 -9.676 1.00 83.75 97 LEU A N 1
ATOM 765 C CA . LEU A 1 97 ? -3.655 3.377 -9.463 1.00 83.75 97 LEU A CA 1
ATOM 766 C C . LEU A 1 97 ? -2.871 3.618 -10.766 1.00 83.75 97 LEU A C 1
ATOM 768 O O . LEU A 1 97 ? -2.487 4.750 -11.049 1.00 83.75 97 LEU A O 1
ATOM 772 N N . PHE A 1 98 ? -2.732 2.577 -11.592 1.00 82.19 98 PHE A N 1
ATOM 773 C CA . PHE A 1 98 ? -2.052 2.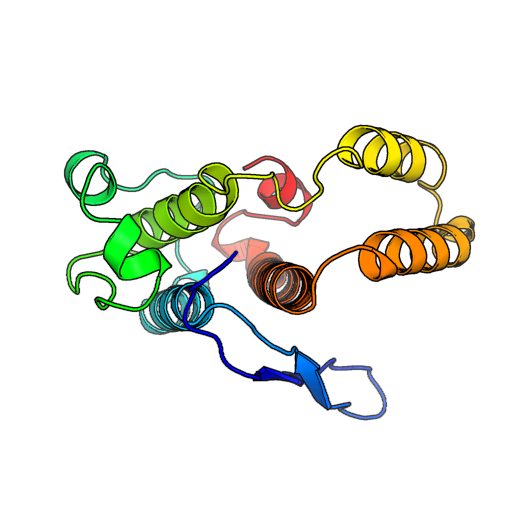623 -12.891 1.00 82.19 98 PHE A CA 1
ATOM 774 C C . PHE A 1 98 ? -2.987 2.838 -14.096 1.00 82.19 98 PHE A C 1
ATOM 776 O O . PHE A 1 98 ? -2.522 2.881 -15.234 1.00 82.19 98 PHE A O 1
ATOM 783 N N . ARG A 1 99 ? -4.297 3.011 -13.875 1.00 82.06 99 ARG A N 1
ATOM 784 C CA . ARG A 1 99 ? -5.314 3.279 -14.911 1.00 82.06 99 ARG A CA 1
ATOM 785 C C . ARG A 1 99 ? -5.206 2.327 -16.117 1.00 82.06 99 ARG A C 1
ATOM 787 O O . ARG A 1 99 ? -5.238 1.118 -15.949 1.00 82.06 99 ARG A O 1
ATOM 794 N N . ASP A 1 100 ? -5.084 2.866 -17.331 1.00 80.19 100 ASP A N 1
ATOM 795 C CA . ASP A 1 100 ? -4.952 2.146 -18.603 1.00 80.19 100 ASP A CA 1
ATOM 796 C C . ASP A 1 100 ? -3.506 1.704 -18.920 1.00 80.19 100 ASP A C 1
ATOM 798 O O . ASP A 1 100 ? -3.231 1.201 -20.010 1.00 80.19 100 ASP A O 1
ATOM 802 N N . ARG A 1 101 ? -2.558 1.902 -17.992 1.00 78.31 101 ARG A N 1
ATOM 803 C CA . ARG A 1 101 ? -1.115 1.693 -18.212 1.00 78.31 101 ARG A CA 1
ATOM 804 C C . ARG A 1 101 ? -0.579 0.371 -17.684 1.00 78.31 101 ARG A C 1
ATOM 806 O O . ARG A 1 101 ? 0.566 0.045 -17.970 1.00 78.31 101 ARG A O 1
ATOM 813 N N . GLU A 1 102 ? -1.384 -0.411 -16.975 1.00 78.81 102 GLU A N 1
ATOM 814 C CA . GLU A 1 102 ? -0.965 -1.698 -16.404 1.00 78.81 102 GLU A CA 1
ATOM 815 C C . GLU A 1 102 ? -0.388 -2.646 -17.469 1.00 78.81 102 GLU A C 1
ATOM 817 O O . GLU A 1 102 ? 0.710 -3.174 -17.320 1.00 78.81 102 GLU A O 1
ATOM 822 N N . SER A 1 103 ? -1.062 -2.766 -18.616 1.00 81.19 103 SER A N 1
ATOM 823 C CA . SER A 1 103 ? -0.576 -3.592 -19.730 1.00 81.19 103 SER A CA 1
ATOM 824 C C . SER A 1 103 ? 0.744 -3.098 -20.337 1.00 81.19 103 SER A C 1
ATOM 826 O O . SER A 1 103 ? 1.525 -3.902 -20.842 1.00 81.19 103 SER A O 1
ATOM 828 N N . GLN A 1 104 ? 1.003 -1.787 -20.304 1.00 81.44 104 GLN A N 1
ATOM 829 C CA . GLN A 1 104 ? 2.265 -1.212 -20.769 1.00 81.44 104 GLN A CA 1
ATOM 830 C C . GLN A 1 104 ? 3.377 -1.500 -19.760 1.00 81.44 104 GLN A C 1
ATOM 832 O O . GLN A 1 104 ? 4.430 -1.984 -20.155 1.00 81.44 104 GLN A O 1
ATOM 837 N N . LEU A 1 105 ? 3.110 -1.295 -18.466 1.00 79.81 105 LEU A N 1
ATOM 838 C CA . LEU A 1 105 ? 4.023 -1.628 -17.370 1.00 79.81 105 LEU A CA 1
ATOM 839 C C . LEU A 1 105 ? 4.476 -3.088 -17.418 1.00 79.81 105 LEU A C 1
ATOM 841 O O . LEU A 1 105 ? 5.673 -3.348 -17.372 1.00 79.81 105 LEU A O 1
ATOM 845 N N . LEU A 1 106 ? 3.538 -4.025 -17.573 1.00 81.12 106 LEU A N 1
ATOM 846 C CA . LEU A 1 106 ? 3.853 -5.454 -17.644 1.00 81.12 106 LEU A CA 1
ATOM 847 C C . LEU A 1 106 ? 4.725 -5.791 -18.857 1.00 81.12 106 LEU A C 1
ATOM 849 O O . LEU A 1 106 ? 5.717 -6.498 -18.718 1.00 81.12 106 LEU A O 1
ATOM 853 N N . LYS A 1 107 ? 4.410 -5.233 -20.034 1.00 81.75 107 LYS A N 1
ATOM 854 C CA . LYS A 1 107 ? 5.243 -5.406 -21.235 1.00 81.75 107 LYS A CA 1
ATOM 855 C C . LYS A 1 107 ? 6.651 -4.860 -21.035 1.00 81.75 107 LYS A C 1
ATOM 857 O O . LYS A 1 107 ? 7.607 -5.470 -21.497 1.00 81.75 107 LYS A O 1
ATOM 862 N N . PHE A 1 108 ? 6.787 -3.718 -20.366 1.00 77.94 108 PHE A N 1
ATOM 863 C CA . PHE A 1 108 ? 8.097 -3.135 -20.098 1.00 77.94 108 PHE A CA 1
ATOM 864 C C . PHE A 1 108 ? 8.896 -3.947 -19.088 1.00 77.94 108 PHE A C 1
ATOM 866 O O . PHE A 1 108 ? 10.078 -4.164 -19.322 1.00 77.94 108 PHE A O 1
ATOM 873 N N . ALA A 1 109 ? 8.267 -4.433 -18.019 1.00 77.38 109 ALA A N 1
ATOM 874 C CA . ALA A 1 109 ? 8.926 -5.311 -17.058 1.00 77.38 109 ALA A CA 1
ATOM 875 C C . ALA A 1 109 ? 9.439 -6.603 -17.723 1.00 77.38 109 ALA A C 1
ATOM 877 O O . ALA A 1 109 ? 10.547 -7.038 -17.427 1.00 77.38 109 ALA A O 1
ATOM 878 N N . ASP A 1 110 ? 8.668 -7.162 -18.660 1.00 79.38 110 ASP A N 1
ATOM 879 C CA . ASP A 1 110 ? 9.052 -8.346 -19.440 1.00 79.38 110 ASP A CA 1
ATOM 880 C C . ASP A 1 110 ? 10.173 -8.047 -20.454 1.00 79.38 110 ASP A C 1
ATOM 882 O O . ASP A 1 110 ? 11.084 -8.844 -20.648 1.00 79.38 110 ASP A O 1
ATOM 886 N N . THR A 1 111 ? 10.149 -6.857 -21.066 1.00 78.00 111 THR A N 1
ATOM 887 C CA . THR A 1 111 ? 11.157 -6.428 -22.056 1.00 78.00 111 THR A CA 1
ATOM 888 C C . THR A 1 111 ? 12.497 -6.064 -21.410 1.00 78.00 111 THR A C 1
ATOM 890 O O . THR A 1 111 ? 13.546 -6.298 -22.000 1.00 78.00 111 THR A O 1
ATOM 893 N N . TYR A 1 112 ? 12.469 -5.473 -20.214 1.00 74.62 112 TYR A N 1
ATOM 894 C CA . TYR A 1 112 ? 13.623 -4.869 -19.542 1.00 74.62 112 TYR A CA 1
ATOM 895 C C . TYR A 1 112 ? 13.957 -5.592 -18.232 1.00 74.62 112 TYR A C 1
ATOM 897 O O . TYR A 1 112 ? 14.101 -4.975 -17.176 1.00 74.62 112 TYR A O 1
ATOM 905 N N . SER A 1 113 ? 14.070 -6.919 -18.295 1.00 68.19 113 SER A N 1
ATOM 906 C CA . SER A 1 113 ? 14.333 -7.771 -17.129 1.00 68.19 113 SER A CA 1
ATOM 907 C C . SER A 1 113 ? 15.814 -7.838 -16.724 1.00 68.19 113 SER A C 1
ATOM 909 O O . SER A 1 113 ? 16.147 -8.461 -15.714 1.00 68.19 113 SER A O 1
ATOM 911 N N . SER A 1 114 ? 16.721 -7.241 -17.507 1.00 72.19 114 SER A N 1
ATOM 912 C CA . SER A 1 114 ? 18.167 -7.291 -17.274 1.00 72.19 114 SER A CA 1
ATOM 913 C C . SER A 1 114 ? 18.680 -6.101 -16.448 1.00 72.19 114 SER A C 1
ATOM 915 O O . SER A 1 114 ? 18.073 -5.032 -16.387 1.00 72.19 114 SER A O 1
ATOM 917 N N . ILE A 1 115 ? 19.842 -6.269 -15.806 1.00 62.44 115 ILE A N 1
ATOM 918 C CA . ILE A 1 115 ? 20.498 -5.197 -15.034 1.00 62.44 115 ILE A CA 1
ATOM 919 C C . ILE A 1 115 ? 20.931 -4.034 -15.944 1.00 62.44 115 ILE A C 1
ATOM 921 O O . ILE A 1 115 ? 20.896 -2.880 -15.513 1.00 62.44 115 ILE A O 1
ATOM 925 N N . GLU A 1 116 ? 21.297 -4.324 -17.194 1.00 70.25 116 GLU A N 1
ATOM 926 C CA . GLU A 1 116 ? 21.730 -3.338 -18.195 1.00 70.25 116 GLU A CA 1
ATOM 927 C C . GLU A 1 116 ? 20.573 -2.423 -18.632 1.00 70.25 116 GLU A C 1
ATOM 929 O O . GLU A 1 116 ? 20.786 -1.255 -18.959 1.00 70.25 116 GLU A O 1
ATOM 934 N N . ASP A 1 117 ? 19.333 -2.902 -18.516 1.00 76.69 117 ASP A N 1
ATOM 935 C CA . ASP A 1 117 ? 18.125 -2.171 -18.898 1.00 76.69 117 ASP A CA 1
ATOM 936 C C . ASP A 1 117 ? 17.538 -1.282 -17.793 1.00 76.69 117 ASP A C 1
ATOM 938 O O . ASP A 1 117 ? 16.561 -0.561 -18.020 1.00 76.69 117 ASP A O 1
ATOM 942 N N . ARG A 1 118 ? 18.139 -1.266 -16.595 1.00 73.50 118 ARG A N 1
ATOM 943 C CA . ARG A 1 118 ? 17.631 -0.491 -15.447 1.00 73.50 118 ARG A CA 1
ATOM 944 C C . ARG A 1 118 ? 17.473 1.001 -15.739 1.00 73.50 118 ARG A C 1
ATOM 946 O O . ARG A 1 118 ? 16.534 1.616 -15.237 1.00 73.50 118 ARG A O 1
ATOM 953 N N . GLY A 1 119 ? 18.350 1.578 -16.562 1.00 79.25 119 GLY A N 1
ATOM 954 C CA . GLY A 1 119 ? 18.233 2.975 -16.992 1.00 79.25 119 GLY A CA 1
ATOM 955 C C . GLY A 1 119 ? 16.987 3.223 -17.850 1.00 79.25 119 GLY A C 1
ATOM 956 O O . GLY A 1 119 ? 16.254 4.182 -17.614 1.00 79.25 119 GLY A O 1
ATOM 957 N N . ASN A 1 120 ? 16.701 2.321 -18.792 1.00 79.69 120 ASN A N 1
ATOM 958 C CA . ASN A 1 120 ? 15.514 2.393 -19.649 1.00 79.69 120 ASN A CA 1
ATOM 959 C C . ASN A 1 120 ? 14.230 2.191 -18.837 1.00 79.69 120 ASN A C 1
ATOM 961 O O . ASN A 1 120 ? 13.260 2.932 -19.011 1.00 79.69 120 ASN A O 1
ATOM 965 N N . LEU A 1 121 ? 14.249 1.240 -17.899 1.00 79.12 121 LEU A N 1
ATOM 966 C CA . LEU A 1 121 ? 13.147 1.007 -16.972 1.00 79.12 121 LEU A CA 1
ATOM 967 C C . LEU A 1 121 ? 12.870 2.247 -16.109 1.00 79.12 121 LEU A C 1
ATOM 969 O O . LEU A 1 121 ? 11.716 2.647 -15.970 1.00 79.12 121 LEU A O 1
ATOM 973 N N . PHE A 1 122 ? 13.913 2.900 -15.587 1.00 81.56 122 PHE A N 1
ATOM 974 C CA . PHE A 1 122 ? 13.776 4.127 -14.800 1.00 81.56 122 PHE A CA 1
ATOM 975 C C . PHE A 1 122 ? 13.137 5.265 -15.604 1.00 81.56 122 PHE A C 1
ATOM 977 O O . PHE A 1 122 ? 12.153 5.853 -15.155 1.00 81.56 122 PHE A O 1
ATOM 984 N N . VAL A 1 123 ? 13.650 5.550 -16.806 1.00 82.38 123 VAL A N 1
ATOM 985 C CA . VAL A 1 123 ? 13.086 6.588 -17.688 1.00 82.38 123 VAL A CA 1
ATOM 986 C C . VAL A 1 123 ? 11.616 6.300 -17.989 1.00 82.38 123 VAL A C 1
ATOM 988 O O . VAL A 1 123 ? 10.786 7.205 -17.946 1.00 82.38 123 VAL A O 1
ATOM 991 N N . MET A 1 124 ? 11.265 5.038 -18.233 1.00 79.38 124 MET A N 1
ATOM 992 C CA . MET A 1 124 ? 9.883 4.658 -18.506 1.00 79.38 124 MET A CA 1
ATOM 993 C C . MET A 1 124 ? 8.972 4.846 -17.289 1.00 79.38 124 MET A C 1
ATOM 995 O O . MET A 1 124 ? 7.874 5.387 -17.422 1.00 79.38 124 MET A O 1
ATOM 999 N N . ILE A 1 125 ? 9.426 4.450 -16.097 1.00 81.31 125 ILE A N 1
ATOM 1000 C CA . ILE A 1 125 ? 8.695 4.700 -14.850 1.00 81.31 125 ILE A CA 1
ATOM 1001 C C . ILE A 1 125 ? 8.467 6.205 -14.677 1.00 81.31 125 ILE A C 1
ATOM 1003 O O . ILE A 1 125 ? 7.344 6.604 -14.383 1.00 81.31 125 ILE A O 1
ATOM 1007 N N . MET A 1 126 ? 9.470 7.049 -14.939 1.00 83.75 126 MET A N 1
ATOM 1008 C CA . MET A 1 126 ? 9.306 8.508 -14.880 1.00 83.75 126 MET A CA 1
ATOM 1009 C C . MET A 1 126 ? 8.217 9.007 -15.840 1.00 83.75 126 MET A C 1
ATOM 1011 O O . MET A 1 126 ? 7.310 9.716 -15.410 1.00 83.75 126 MET A O 1
ATOM 1015 N N . VAL A 1 127 ? 8.232 8.571 -17.103 1.00 82.81 127 VAL A N 1
ATOM 1016 C CA . VAL A 1 127 ? 7.207 8.940 -18.103 1.00 82.81 127 VAL A CA 1
ATOM 1017 C C . VAL A 1 127 ? 5.800 8.508 -17.674 1.00 82.81 127 VAL A C 1
ATOM 1019 O O . VAL A 1 127 ? 4.815 9.208 -17.921 1.00 82.81 127 VAL A O 1
ATOM 1022 N N . LEU A 1 128 ? 5.677 7.348 -17.030 1.00 78.88 128 LEU A N 1
ATOM 1023 C CA . LEU A 1 128 ? 4.398 6.863 -16.515 1.00 78.88 128 LEU A CA 1
ATOM 1024 C C . LEU A 1 128 ? 3.908 7.700 -15.329 1.00 78.88 128 LEU A C 1
ATOM 1026 O O . LEU A 1 128 ? 2.721 8.037 -15.273 1.00 78.88 128 LEU A O 1
ATOM 1030 N N . LEU A 1 129 ? 4.814 8.072 -14.423 1.00 83.31 129 LEU A N 1
ATOM 1031 C CA . LEU A 1 129 ? 4.510 8.907 -13.263 1.00 83.31 129 LEU A CA 1
ATOM 1032 C C . LEU A 1 129 ? 4.127 10.338 -13.657 1.00 83.31 129 LEU A C 1
ATOM 1034 O O . LEU A 1 129 ? 3.215 10.888 -13.047 1.00 83.31 129 LEU A O 1
ATOM 1038 N N . GLU A 1 130 ? 4.730 10.924 -14.697 1.00 83.56 130 GLU A N 1
ATOM 1039 C CA . GLU A 1 130 ? 4.424 12.291 -15.167 1.00 83.56 130 GLU A CA 1
ATOM 1040 C C . GLU A 1 130 ? 2.935 12.524 -15.473 1.00 83.56 130 GLU A C 1
ATOM 1042 O O . GLU A 1 130 ? 2.442 13.649 -15.402 1.00 83.56 130 GLU A O 1
ATOM 1047 N N . ARG A 1 131 ? 2.196 11.465 -15.818 1.00 79.69 131 ARG A N 1
ATOM 1048 C CA . ARG A 1 131 ? 0.766 11.538 -16.159 1.00 79.69 131 ARG A CA 1
ATOM 1049 C C . ARG A 1 131 ? -0.164 11.232 -14.984 1.00 79.69 131 ARG A C 1
ATOM 1051 O O . ARG A 1 131 ? -1.388 11.279 -15.145 1.00 79.69 131 ARG A O 1
ATOM 1058 N N . MET A 1 132 ? 0.386 10.896 -13.821 1.00 86.69 132 MET A N 1
ATOM 1059 C CA . MET A 1 132 ? -0.364 10.656 -12.592 1.00 86.69 132 MET A CA 1
ATOM 1060 C C . MET A 1 132 ? -0.550 11.970 -11.828 1.00 86.69 132 MET A C 1
ATOM 1062 O O . MET A 1 132 ? 0.279 12.871 -11.894 1.00 86.69 132 MET A O 1
ATOM 1066 N N . SER A 1 133 ? -1.658 12.106 -11.091 1.00 89.06 133 SER A N 1
ATOM 1067 C CA . SER A 1 133 ? -1.802 13.270 -10.207 1.00 89.06 133 SER A CA 1
ATOM 1068 C C . SER A 1 133 ? -0.845 13.146 -9.022 1.00 89.06 133 SER A C 1
ATOM 1070 O O . SER A 1 133 ? -0.533 12.028 -8.607 1.00 89.06 133 SER A O 1
ATOM 1072 N N . THR A 1 134 ? -0.468 14.274 -8.421 1.00 90.00 134 THR A N 1
ATOM 1073 C CA . THR A 1 134 ? 0.414 14.326 -7.246 1.00 90.00 134 THR A CA 1
ATOM 1074 C C . THR A 1 134 ? -0.026 13.357 -6.147 1.00 90.00 134 THR A C 1
ATOM 1076 O O . THR A 1 134 ? 0.772 12.524 -5.740 1.00 90.00 134 THR A O 1
ATOM 1079 N N . CYS A 1 135 ? -1.309 13.348 -5.766 1.00 90.06 135 CYS A N 1
ATOM 1080 C CA . CYS A 1 135 ? -1.840 12.376 -4.803 1.00 90.06 135 CYS A CA 1
ATOM 1081 C C . CYS A 1 135 ? -1.644 10.894 -5.193 1.00 90.06 135 CYS A C 1
ATOM 1083 O O . CYS A 1 135 ? -1.322 10.076 -4.334 1.00 90.06 135 CYS A O 1
ATOM 1085 N N . HIS A 1 136 ? -1.769 10.519 -6.476 1.00 90.38 136 HIS A N 1
ATOM 1086 C CA . HIS A 1 136 ? -1.501 9.130 -6.884 1.00 90.38 136 HIS A CA 1
ATOM 1087 C C . HIS A 1 136 ? -0.006 8.798 -6.783 1.00 90.38 136 HIS A C 1
ATOM 1089 O O . HIS A 1 136 ? 0.338 7.694 -6.367 1.00 90.38 136 HIS A O 1
ATOM 1095 N N . ILE A 1 137 ? 0.873 9.742 -7.137 1.00 91.44 137 ILE A N 1
ATOM 1096 C CA . ILE A 1 137 ? 2.329 9.586 -7.003 1.00 91.44 137 ILE A CA 1
ATOM 1097 C C . ILE A 1 137 ? 2.710 9.481 -5.522 1.00 91.44 137 ILE A C 1
ATOM 1099 O O . ILE A 1 137 ? 3.474 8.595 -5.158 1.00 91.44 137 ILE A O 1
ATOM 1103 N N . GLY A 1 138 ? 2.139 10.329 -4.662 1.00 93.25 138 GLY A N 1
ATOM 1104 C CA . GLY A 1 138 ? 2.340 10.291 -3.215 1.00 93.25 138 GLY A CA 1
ATOM 1105 C C . GLY A 1 138 ? 1.894 8.964 -2.606 1.00 93.25 138 GLY A C 1
ATOM 1106 O O . GLY A 1 138 ? 2.661 8.334 -1.884 1.00 93.25 138 GLY A O 1
ATOM 1107 N N . ALA A 1 139 ? 0.692 8.494 -2.951 1.00 94.06 139 ALA A N 1
ATOM 1108 C CA . ALA A 1 139 ? 0.179 7.203 -2.497 1.00 94.06 139 ALA A CA 1
ATOM 1109 C C . ALA A 1 139 ? 1.054 6.026 -2.956 1.00 94.06 139 ALA A C 1
ATOM 1111 O O . ALA A 1 139 ? 1.370 5.151 -2.152 1.00 94.06 139 ALA A O 1
ATOM 1112 N N . LEU A 1 140 ? 1.456 6.009 -4.233 1.00 93.06 140 LEU A N 1
ATOM 1113 C CA . LEU A 1 140 ? 2.306 4.962 -4.799 1.00 93.06 140 LEU A CA 1
ATOM 1114 C C . LEU A 1 140 ? 3.705 4.978 -4.175 1.00 93.06 140 LEU A C 1
ATOM 1116 O O . LEU A 1 140 ? 4.187 3.937 -3.744 1.00 93.06 140 LEU A O 1
ATOM 1120 N N . GLY A 1 141 ? 4.344 6.146 -4.106 1.00 92.81 141 GLY A N 1
ATOM 1121 C CA . GLY A 1 141 ? 5.681 6.301 -3.537 1.00 92.81 141 GLY A CA 1
ATOM 1122 C C . GLY A 1 141 ? 5.726 5.898 -2.066 1.00 92.81 141 GLY A C 1
ATOM 1123 O O . GLY A 1 141 ? 6.628 5.169 -1.661 1.00 92.81 141 GLY A O 1
ATOM 1124 N N . TYR A 1 142 ? 4.716 6.299 -1.287 1.00 95.50 142 TYR A N 1
ATOM 1125 C CA . TYR A 1 142 ? 4.622 5.929 0.123 1.00 95.50 142 TYR A CA 1
ATOM 1126 C C . TYR A 1 142 ? 4.390 4.423 0.286 1.00 95.50 142 TYR A C 1
ATOM 1128 O O . TYR A 1 142 ? 5.125 3.773 1.021 1.00 95.50 142 TYR A O 1
ATOM 1136 N N . LEU A 1 143 ? 3.446 3.840 -0.467 1.00 95.62 143 LEU A N 1
ATOM 1137 C CA . LEU A 1 143 ? 3.201 2.395 -0.458 1.00 95.62 143 LEU A CA 1
ATOM 1138 C C . LEU A 1 143 ? 4.470 1.599 -0.789 1.00 95.62 143 LEU A C 1
ATOM 1140 O O . LEU A 1 143 ? 4.832 0.694 -0.042 1.00 95.62 143 LEU A O 1
ATOM 1144 N N . MET A 1 144 ? 5.143 1.931 -1.895 1.00 93.62 144 MET A N 1
ATOM 1145 C CA . MET A 1 144 ? 6.335 1.207 -2.350 1.00 93.62 144 MET A CA 1
ATOM 1146 C C . MET A 1 144 ? 7.466 1.290 -1.330 1.00 93.62 144 MET A C 1
ATOM 1148 O O . MET A 1 144 ? 8.161 0.302 -1.109 1.00 93.62 144 MET A O 1
ATOM 1152 N N . ARG A 1 145 ? 7.605 2.432 -0.650 1.00 92.88 145 ARG A N 1
ATOM 1153 C CA . ARG A 1 145 ? 8.573 2.587 0.433 1.00 92.88 145 ARG A CA 1
ATOM 1154 C C . ARG A 1 145 ? 8.276 1.660 1.608 1.00 92.88 145 ARG A C 1
ATOM 1156 O O . ARG A 1 145 ? 9.156 0.926 2.040 1.00 92.88 145 ARG A O 1
ATOM 1163 N N . CYS A 1 146 ? 7.040 1.663 2.098 1.00 94.62 146 CYS A N 1
ATOM 1164 C CA . CYS A 1 146 ? 6.664 0.834 3.239 1.00 94.62 146 CYS A CA 1
ATOM 1165 C C . CYS A 1 146 ? 6.763 -0.665 2.918 1.00 94.62 146 CYS A C 1
ATOM 1167 O O . CYS A 1 146 ? 7.168 -1.451 3.768 1.00 94.62 146 CYS A O 1
ATOM 1169 N N . LEU A 1 147 ? 6.413 -1.074 1.693 1.00 95.06 147 LEU A N 1
ATOM 1170 C CA . LEU A 1 147 ? 6.558 -2.464 1.255 1.00 95.06 147 LEU A CA 1
ATOM 1171 C C . LEU A 1 147 ? 8.027 -2.886 1.135 1.00 95.06 147 LEU A C 1
ATOM 1173 O O . LEU A 1 147 ? 8.351 -4.012 1.506 1.00 95.06 147 LEU A O 1
ATOM 1177 N N . GLN A 1 148 ? 8.907 -1.992 0.672 1.00 93.25 148 GLN A N 1
ATOM 1178 C CA . GLN A 1 148 ? 10.351 -2.229 0.660 1.00 93.25 148 GLN A CA 1
ATOM 1179 C C . GLN A 1 148 ? 10.874 -2.473 2.082 1.00 93.25 148 GLN A C 1
ATOM 1181 O O . GLN A 1 148 ? 11.498 -3.503 2.320 1.00 93.25 148 GLN A O 1
ATOM 1186 N N . GLU A 1 149 ? 10.539 -1.598 3.032 1.00 92.38 149 GLU A N 1
ATOM 1187 C CA . GLU A 1 149 ? 10.941 -1.742 4.441 1.00 92.38 149 GLU A CA 1
ATOM 1188 C C . GLU A 1 149 ? 10.415 -3.042 5.070 1.00 92.38 149 GLU A C 1
ATOM 1190 O O . GLU A 1 149 ? 11.127 -3.718 5.804 1.00 92.38 149 GLU A O 1
ATOM 1195 N N . ILE A 1 150 ? 9.184 -3.452 4.750 1.00 94.06 150 ILE A N 1
ATOM 1196 C CA . ILE A 1 150 ? 8.656 -4.752 5.192 1.00 94.06 150 ILE A CA 1
ATOM 1197 C C . ILE A 1 150 ? 9.460 -5.901 4.580 1.00 94.06 150 ILE A C 1
ATOM 1199 O O . ILE A 1 150 ? 9.773 -6.867 5.265 1.00 94.06 150 ILE A O 1
ATOM 1203 N N . SER A 1 151 ? 9.805 -5.823 3.295 1.00 94.00 151 SER A N 1
ATOM 1204 C CA . SER A 1 151 ? 10.519 -6.906 2.614 1.00 94.00 151 SER A CA 1
ATOM 1205 C C . SER A 1 151 ? 11.928 -7.162 3.166 1.00 94.00 151 SER A C 1
ATOM 1207 O O . SER A 1 151 ? 12.437 -8.276 3.043 1.00 94.00 151 SER A O 1
ATOM 1209 N N . GLU A 1 152 ? 12.543 -6.170 3.815 1.00 92.62 152 GLU A N 1
ATOM 1210 C CA . GLU A 1 152 ? 13.866 -6.290 4.444 1.00 92.62 152 GLU A CA 1
ATOM 1211 C C . GLU A 1 152 ? 13.854 -7.251 5.644 1.00 92.62 152 GLU A C 1
ATOM 1213 O O . GLU A 1 152 ? 14.838 -7.945 5.896 1.00 92.62 152 GLU A O 1
ATOM 1218 N N . GLU A 1 153 ? 12.705 -7.399 6.309 1.00 92.62 153 GLU A N 1
ATOM 1219 C CA . GLU A 1 153 ? 12.501 -8.304 7.446 1.00 92.62 153 GLU A CA 1
ATOM 1220 C C . GLU A 1 153 ? 11.856 -9.644 7.036 1.00 92.62 153 GLU A C 1
ATOM 1222 O O . GLU A 1 153 ? 11.404 -10.430 7.879 1.00 92.62 153 GLU A O 1
ATOM 1227 N N . ALA A 1 154 ? 11.855 -9.969 5.735 1.00 93.00 154 ALA A N 1
ATOM 1228 C CA . ALA A 1 154 ? 11.185 -11.152 5.186 1.00 93.00 154 ALA A CA 1
ATOM 1229 C C . ALA A 1 154 ? 11.632 -12.486 5.808 1.00 93.00 154 ALA A C 1
ATOM 1231 O O . ALA A 1 154 ? 10.890 -13.468 5.738 1.00 93.00 154 ALA A O 1
ATOM 1232 N N . SER A 1 155 ? 12.804 -12.534 6.446 1.00 93.88 155 SER A N 1
ATOM 1233 C CA . SER A 1 155 ? 13.267 -13.705 7.201 1.00 93.88 155 SER A CA 1
ATOM 1234 C C . SER A 1 155 ? 12.352 -14.081 8.379 1.00 93.88 155 SER A C 1
ATOM 1236 O O . SER A 1 155 ? 12.279 -15.258 8.730 1.00 93.88 155 SER A O 1
ATOM 1238 N N . VAL A 1 156 ? 11.615 -13.116 8.945 1.00 92.88 156 VAL A N 1
ATOM 1239 C CA . VAL A 1 156 ? 10.726 -13.306 10.103 1.00 92.88 156 VAL A CA 1
ATOM 1240 C C . VAL A 1 156 ? 9.309 -13.682 9.673 1.00 92.88 156 VAL A C 1
ATOM 1242 O O . VAL A 1 156 ? 8.711 -14.604 10.220 1.00 92.88 156 VAL A O 1
ATOM 1245 N N . HIS A 1 157 ? 8.752 -12.965 8.696 1.00 92.50 157 HIS A N 1
ATOM 1246 C CA . HIS A 1 157 ? 7.337 -13.078 8.321 1.00 92.50 157 HIS A CA 1
ATOM 1247 C C . HIS A 1 157 ? 7.086 -13.733 6.955 1.00 92.50 157 HIS A C 1
ATOM 1249 O O . HIS A 1 157 ? 5.926 -13.891 6.561 1.00 92.50 157 HIS A O 1
ATOM 1255 N N . HIS A 1 158 ? 8.148 -14.118 6.240 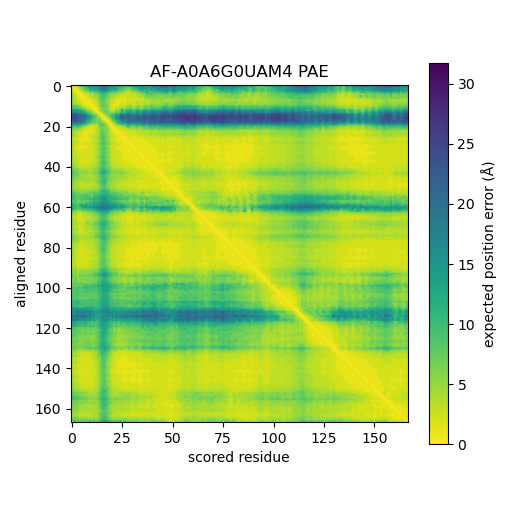1.00 94.25 158 HIS A N 1
ATOM 1256 C CA . HIS A 1 158 ? 8.135 -14.843 4.962 1.00 94.25 158 HIS A CA 1
ATOM 1257 C C . HIS A 1 158 ? 7.510 -14.094 3.775 1.00 94.25 158 HIS A C 1
ATOM 1259 O O . HIS A 1 158 ? 7.073 -14.714 2.802 1.00 94.25 158 HIS A O 1
ATOM 1265 N N . MET A 1 159 ? 7.476 -12.760 3.823 1.00 96.12 159 MET A N 1
ATOM 1266 C CA . MET A 1 159 ? 6.969 -11.932 2.722 1.00 96.12 159 MET A CA 1
ATOM 1267 C C . MET A 1 159 ? 8.124 -11.216 2.028 1.00 96.12 159 MET A C 1
ATOM 1269 O O . MET A 1 159 ? 8.432 -10.077 2.362 1.00 96.12 159 MET A O 1
ATOM 1273 N N . THR A 1 160 ? 8.770 -11.912 1.088 1.00 95.44 160 THR A N 1
A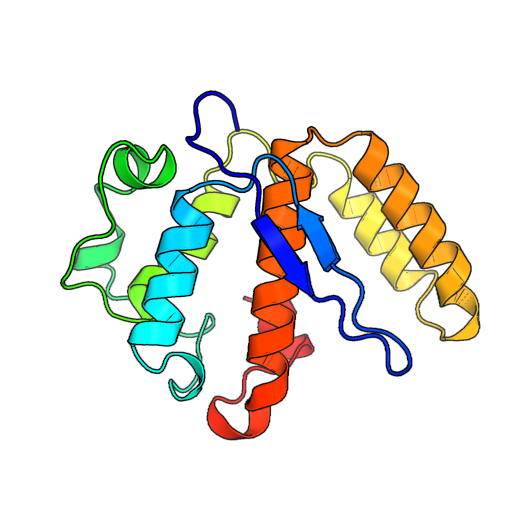TOM 1274 C CA . THR A 1 160 ? 9.778 -11.328 0.189 1.00 95.44 160 THR A CA 1
ATOM 1275 C C . THR A 1 160 ? 9.135 -10.338 -0.786 1.00 95.44 160 THR A C 1
ATOM 1277 O O . THR A 1 160 ? 7.906 -10.276 -0.887 1.00 95.44 160 THR A O 1
ATOM 1280 N N . ILE A 1 161 ? 9.953 -9.596 -1.539 1.00 93.62 161 ILE A N 1
ATOM 1281 C CA . ILE A 1 161 ? 9.482 -8.692 -2.601 1.00 93.62 161 ILE A CA 1
ATOM 1282 C C . ILE A 1 161 ? 8.585 -9.445 -3.596 1.00 93.62 161 ILE A C 1
ATOM 1284 O O . ILE A 1 161 ? 7.511 -8.962 -3.947 1.00 93.62 161 ILE A O 1
ATOM 1288 N N . GLU A 1 162 ? 8.976 -10.657 -3.996 1.00 93.31 162 GLU A N 1
ATOM 1289 C CA . GLU A 1 162 ? 8.213 -11.492 -4.927 1.00 93.31 162 GLU A CA 1
ATOM 1290 C C . GLU A 1 162 ? 6.867 -11.904 -4.329 1.00 93.31 162 GLU A C 1
ATOM 1292 O O . GLU A 1 162 ? 5.842 -11.807 -4.997 1.00 93.31 162 GLU A O 1
ATOM 1297 N N . ASN A 1 163 ? 6.842 -12.305 -3.054 1.00 94.31 163 ASN A N 1
ATOM 1298 C CA . ASN A 1 163 ? 5.594 -12.669 -2.385 1.00 94.31 163 ASN A CA 1
ATOM 1299 C C . ASN A 1 163 ? 4.670 -11.455 -2.235 1.00 94.31 163 ASN A C 1
ATOM 1301 O O . ASN A 1 163 ? 3.474 -11.571 -2.492 1.00 94.31 163 ASN A O 1
ATOM 1305 N N . LEU A 1 164 ? 5.204 -10.291 -1.857 1.00 94.75 164 LEU A N 1
ATOM 1306 C CA . LEU A 1 164 ? 4.436 -9.049 -1.739 1.00 94.75 164 LEU A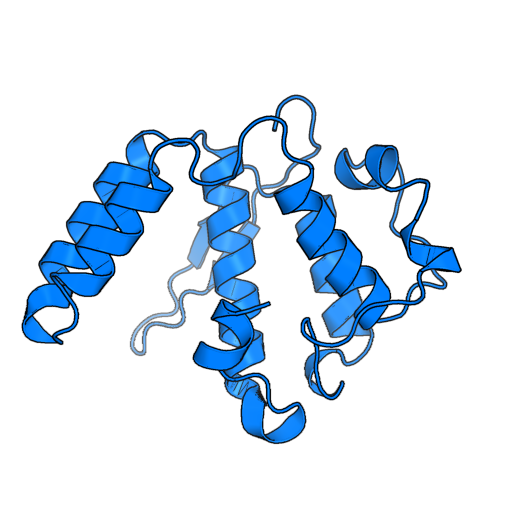 CA 1
ATOM 1307 C C . LEU A 1 164 ? 3.874 -8.580 -3.086 1.00 94.75 164 LEU A C 1
ATOM 1309 O O . LEU A 1 164 ? 2.776 -8.040 -3.119 1.00 94.75 164 LEU A O 1
ATOM 1313 N N . ALA A 1 165 ? 4.568 -8.822 -4.198 1.00 91.62 165 ALA A N 1
ATOM 1314 C CA . ALA A 1 165 ? 4.080 -8.462 -5.528 1.00 91.62 165 ALA A CA 1
ATOM 1315 C C . ALA A 1 165 ? 2.857 -9.285 -5.988 1.00 91.62 165 ALA A C 1
ATOM 1317 O O . ALA A 1 165 ? 2.207 -8.909 -6.961 1.00 91.62 165 ALA A O 1
ATOM 1318 N N . THR A 1 166 ? 2.536 -10.395 -5.311 1.00 91.56 166 THR A N 1
ATOM 1319 C CA . THR A 1 166 ? 1.408 -11.281 -5.668 1.00 91.56 166 THR A CA 1
ATOM 1320 C C . THR A 1 166 ? 0.123 -11.058 -4.860 1.00 91.56 166 THR A C 1
ATOM 1322 O O . THR A 1 166 ? -0.889 -11.688 -5.175 1.00 91.56 166 THR A O 1
ATOM 1325 N N . VAL A 1 167 ? 0.154 -10.225 -3.809 1.00 89.25 167 VAL A N 1
ATOM 1326 C CA . VAL A 1 167 ? -0.947 -10.073 -2.823 1.00 89.25 167 VAL A CA 1
ATOM 1327 C C . VAL A 1 167 ? -1.985 -9.001 -3.142 1.00 89.25 167 VAL A C 1
ATOM 1329 O O . VAL A 1 167 ? -1.707 -8.092 -3.950 1.00 89.25 167 VAL A O 1
#

Sequence (167 aa):
MENVSAYNVDVDTGDSKTSSIVTLREVPSFLIEAFSRIWCLDGCKIEGIFRKEGAAARTKEGSLPVFFGAEPIPKNFLVHDICSWIKRFFRDLKQPLFRDRESQLLKFADTYSSIEDRGNLFVMIMVLLERMSTCHIGALGYLMRCLQEISEEASVHHMTIENLATV

Mean predicted aligned error: 5.75 Å

Radius of gyration: 16.51 Å; Cα contacts (8 Å, |Δi|>4): 186; chains: 1; bounding box: 45×31×40 Å

pLDDT: mean 87.36, std 9.79, range [53.81, 97.69]

Solvent-accessible surface area (backbone atoms only — not comparable to full-atom values): 9526 Å² total; per-residue (Å²): 130,84,83,45,40,55,39,74,44,80,41,74,68,65,47,98,86,56,79,42,76,44,72,38,44,39,23,40,40,35,58,55,54,47,53,52,51,26,59,76,67,52,33,70,66,39,69,34,58,63,66,46,74,31,58,62,90,70,63,73,61,80,56,64,50,25,60,33,50,78,39,78,80,65,86,87,60,49,57,33,30,45,34,47,47,55,55,43,59,55,67,70,36,95,60,47,93,58,59,93,42,52,72,56,52,52,51,47,53,69,73,44,73,50,83,86,32,48,64,59,51,48,54,48,51,50,62,58,52,72,76,46,56,61,44,55,48,11,40,49,55,51,49,53,50,54,52,50,61,47,28,76,44,19,90,67,17,69,33,36,66,73,55,57,74,73,95